Protein AF-A0A412LLW7-F1 (afdb_monomer_lite)

pLDDT: mean 85.11, std 9.15, range [60.66, 97.56]

Radius of gyration: 16.12 Å; chains: 1; bounding box: 38×32×39 Å

Organism: Phocaeicola vulgatus (NCBI:txid821)

Structure (mmCIF, N/CA/C/O backbone):
data_AF-A0A412LLW7-F1
#
_entry.id   AF-A0A412LLW7-F1
#
loop_
_atom_site.group_PDB
_atom_site.id
_atom_site.type_symbol
_atom_site.label_atom_id
_atom_site.label_alt_id
_atom_site.label_comp_id
_atom_site.label_asym_id
_atom_site.label_entity_id
_atom_site.label_seq_id
_atom_site.pdbx_PDB_ins_code
_atom_site.Cartn_x
_atom_site.Cartn_y
_atom_site.Cartn_z
_atom_site.occupancy
_atom_site.B_iso_or_equiv
_atom_site.auth_seq_id
_atom_site.auth_comp_id
_atom_site.auth_asym_id
_atom_site.auth_atom_id
_atom_site.pdbx_PDB_model_num
ATOM 1 N N . MET A 1 1 ? -19.123 1.222 -0.616 1.00 71.62 1 MET A N 1
ATOM 2 C CA . MET A 1 1 ? -18.512 1.039 0.720 1.00 71.62 1 MET A CA 1
ATOM 3 C C . MET A 1 1 ? -19.301 -0.001 1.510 1.00 71.62 1 MET A C 1
ATOM 5 O O . MET A 1 1 ? -20.107 0.364 2.347 1.00 71.62 1 MET A O 1
ATOM 9 N N . VAL A 1 2 ? -19.141 -1.291 1.213 1.00 90.00 2 VAL A N 1
ATOM 10 C CA . VAL A 1 2 ? -19.925 -2.340 1.898 1.00 90.00 2 VAL A CA 1
ATOM 11 C C . VAL A 1 2 ? -19.195 -2.820 3.153 1.00 90.00 2 VAL A C 1
ATOM 13 O O . VAL A 1 2 ? -19.734 -2.747 4.251 1.00 90.00 2 VAL A O 1
ATOM 16 N N . ILE A 1 3 ? -17.922 -3.200 3.008 1.00 90.31 3 ILE A N 1
ATOM 17 C CA . ILE A 1 3 ? -17.107 -3.735 4.106 1.00 90.31 3 ILE A CA 1
ATOM 18 C C . ILE A 1 3 ? -16.917 -2.738 5.265 1.00 90.31 3 ILE A C 1
ATOM 20 O O . ILE A 1 3 ? -17.205 -3.122 6.399 1.00 90.31 3 ILE A O 1
ATOM 24 N N . PRO A 1 4 ? -16.529 -1.460 5.044 1.00 89.62 4 PRO A N 1
ATOM 25 C CA . PRO A 1 4 ? -16.384 -0.514 6.153 1.00 89.62 4 PRO A CA 1
ATOM 26 C C . PRO A 1 4 ? -17.698 -0.299 6.913 1.00 89.62 4 PRO A C 1
ATOM 28 O O . PRO A 1 4 ? -17.703 -0.269 8.140 1.00 89.62 4 PRO A O 1
ATOM 31 N N . THR A 1 5 ? -18.822 -0.216 6.195 1.00 93.50 5 THR A N 1
ATOM 32 C CA . THR A 1 5 ? -20.148 -0.035 6.796 1.00 93.50 5 THR A CA 1
ATOM 33 C C . THR A 1 5 ? -20.513 -1.201 7.706 1.00 93.50 5 THR A C 1
ATOM 35 O O . THR A 1 5 ? -20.940 -0.966 8.833 1.00 93.50 5 THR A O 1
ATOM 38 N N . ILE A 1 6 ? -20.307 -2.445 7.266 1.00 95.75 6 ILE A N 1
ATOM 39 C CA . ILE A 1 6 ? -20.579 -3.629 8.094 1.00 95.75 6 ILE A CA 1
ATOM 40 C C . ILE A 1 6 ? -19.684 -3.625 9.338 1.00 95.75 6 ILE A C 1
ATOM 42 O O . ILE A 1 6 ? -20.181 -3.777 10.452 1.00 95.75 6 ILE A O 1
ATOM 46 N N . ILE A 1 7 ? -18.378 -3.399 9.164 1.00 94.44 7 ILE A N 1
ATOM 47 C CA . ILE A 1 7 ? -17.409 -3.414 10.267 1.00 94.44 7 ILE A CA 1
ATOM 48 C C . ILE A 1 7 ? -17.783 -2.382 11.334 1.00 94.44 7 ILE A C 1
ATOM 50 O O . ILE A 1 7 ? -17.941 -2.748 12.500 1.00 94.44 7 ILE A O 1
ATOM 54 N N . PHE A 1 8 ? -17.984 -1.119 10.950 1.00 93.12 8 PHE A N 1
ATOM 55 C CA . PHE A 1 8 ? -18.215 -0.032 11.906 1.00 93.12 8 PHE A CA 1
ATOM 56 C C . PHE A 1 8 ? -19.611 -0.044 12.549 1.00 93.12 8 PHE A C 1
ATOM 58 O O . PHE A 1 8 ? -19.780 0.554 13.612 1.00 93.12 8 PHE A O 1
ATOM 65 N N . ASN A 1 9 ? -20.578 -0.768 11.973 1.00 95.69 9 ASN A N 1
ATOM 66 C CA . ASN A 1 9 ? -21.904 -0.995 12.567 1.00 95.69 9 ASN A CA 1
ATOM 67 C C . ASN A 1 9 ? -22.023 -2.337 13.312 1.00 95.69 9 ASN A C 1
ATOM 69 O O . ASN A 1 9 ? -23.112 -2.709 13.741 1.00 95.69 9 ASN A O 1
ATOM 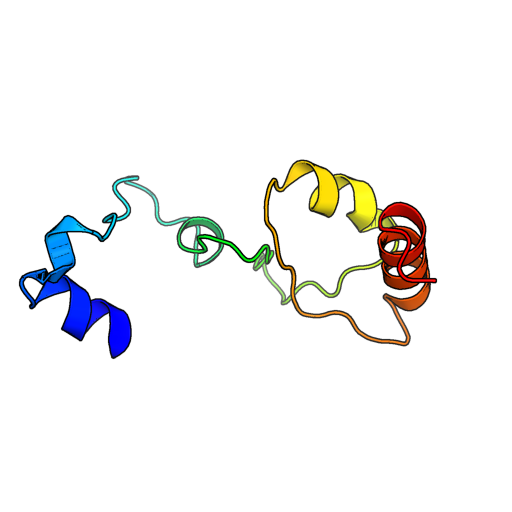73 N N . SER A 1 10 ? -20.920 -3.065 13.495 1.00 96.69 10 SER A N 1
ATOM 74 C CA . SER A 1 10 ? -20.887 -4.341 14.219 1.00 96.69 10 SER A CA 1
ATOM 75 C C . SER A 1 10 ? -20.029 -4.253 15.491 1.00 96.69 10 SER A C 1
ATOM 77 O O . SER A 1 10 ? -19.237 -3.315 15.642 1.00 96.69 10 SER A O 1
ATOM 79 N N . PRO A 1 11 ? -20.102 -5.246 16.401 1.00 97.56 11 PRO A N 1
ATOM 80 C CA . PRO A 1 11 ? -19.167 -5.358 17.524 1.00 97.56 11 PRO A CA 1
ATOM 81 C C . PRO A 1 11 ? -17.694 -5.444 17.097 1.00 97.56 11 PRO A C 1
ATOM 83 O O . PRO A 1 11 ? -16.810 -5.052 17.857 1.00 97.56 11 PRO A O 1
ATOM 86 N N . TYR A 1 12 ? -17.415 -5.888 15.864 1.00 96.31 12 TYR A N 1
ATOM 87 C CA . TYR A 1 12 ? -16.053 -5.999 15.340 1.00 96.31 12 TYR A CA 1
ATOM 88 C C . TYR A 1 12 ? -15.353 -4.642 15.172 1.00 96.31 12 TYR A C 1
ATOM 90 O O . TYR A 1 12 ? -14.134 -4.601 15.022 1.00 96.31 12 TYR A O 1
ATOM 98 N N . LYS A 1 13 ? -16.078 -3.517 15.268 1.00 94.75 13 LYS A N 1
ATOM 99 C CA . LYS A 1 13 ? -15.493 -2.167 15.249 1.00 94.75 13 LYS A CA 1
ATOM 100 C C . LYS A 1 13 ? -14.345 -1.973 16.250 1.00 94.75 13 LYS A C 1
ATOM 102 O O . LYS A 1 13 ? -13.488 -1.134 16.009 1.00 94.75 13 LYS A O 1
ATOM 107 N N . ALA A 1 14 ? -14.311 -2.744 17.343 1.00 94.56 14 ALA A N 1
ATOM 108 C CA . ALA A 1 14 ? -13.223 -2.720 18.324 1.00 94.56 14 ALA A CA 1
ATOM 109 C C . ALA A 1 14 ? -11.857 -3.134 17.739 1.00 94.56 14 ALA A C 1
ATOM 111 O O . ALA A 1 14 ? -10.825 -2.723 18.258 1.00 94.56 14 ALA A O 1
ATOM 112 N N . ASN A 1 15 ? -11.852 -3.893 16.638 1.00 92.88 15 ASN A N 1
ATOM 113 C CA . ASN A 1 15 ? -10.651 -4.334 15.922 1.00 92.88 15 ASN A CA 1
ATOM 114 C C . ASN A 1 15 ? -10.343 -3.467 14.690 1.00 92.88 15 ASN A C 1
ATOM 116 O O . ASN A 1 15 ? -9.474 -3.810 13.892 1.00 92.88 15 ASN A O 1
ATOM 120 N N . ALA A 1 16 ? -11.081 -2.373 14.492 1.00 89.88 16 ALA A N 1
ATOM 121 C CA . ALA A 1 16 ? -10.931 -1.497 13.341 1.00 89.88 16 ALA A CA 1
ATOM 122 C C . ALA A 1 16 ? -10.381 -0.135 13.764 1.00 89.88 16 ALA A C 1
ATOM 124 O O . ALA A 1 16 ? -10.767 0.437 14.783 1.00 89.88 16 ALA A O 1
ATOM 125 N N . THR A 1 17 ? -9.502 0.428 12.942 1.00 84.88 17 THR A N 1
ATOM 126 C CA . THR A 1 17 ? -8.990 1.783 13.146 1.00 84.88 17 THR A CA 1
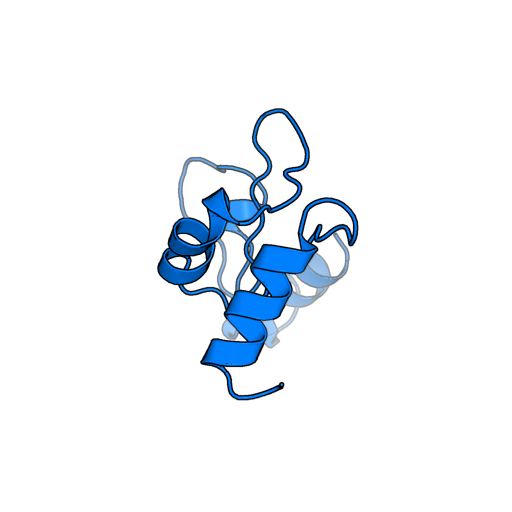ATOM 127 C C . THR A 1 17 ? -9.778 2.758 12.285 1.00 84.88 17 THR A C 1
ATOM 129 O O . THR A 1 17 ? -9.817 2.640 11.062 1.00 84.88 17 THR A O 1
ATOM 132 N N . ILE A 1 18 ? -10.396 3.751 12.923 1.00 81.62 18 ILE A N 1
ATOM 133 C CA . ILE A 1 18 ? -10.940 4.910 12.213 1.00 81.62 18 ILE A CA 1
ATOM 134 C C . ILE A 1 18 ? -9.776 5.841 11.893 1.00 81.62 18 ILE A C 1
ATOM 136 O O . ILE A 1 18 ? -8.997 6.193 12.779 1.00 81.62 18 ILE A O 1
ATOM 140 N N . TYR A 1 19 ? -9.665 6.255 10.636 1.00 76.81 19 TYR A N 1
ATOM 141 C CA . TYR A 1 19 ? -8.708 7.275 10.234 1.00 76.81 19 TYR A CA 1
ATOM 142 C C . TYR A 1 19 ? -9.068 8.617 10.893 1.00 76.81 19 TYR A C 1
ATOM 144 O O . TYR A 1 19 ? -10.165 9.129 10.687 1.00 76.81 19 TYR A O 1
ATOM 152 N N . LYS A 1 20 ? -8.167 9.165 11.722 1.00 72.38 20 LYS A N 1
ATOM 153 C CA . LYS A 1 20 ? -8.429 10.361 12.553 1.00 72.38 20 LYS A CA 1
ATOM 154 C C . LYS A 1 20 ? -7.745 11.648 12.075 1.00 72.38 20 LYS A C 1
ATOM 156 O O . LYS A 1 20 ? -7.882 12.671 12.739 1.00 72.38 20 LYS A O 1
ATOM 161 N N . LYS A 1 21 ? -6.972 11.632 10.981 1.00 70.38 21 LYS A N 1
ATOM 162 C CA . LYS A 1 21 ? -6.329 12.868 10.498 1.00 70.38 21 LYS A CA 1
ATOM 163 C C . LYS A 1 21 ? -7.386 13.797 9.895 1.00 70.38 21 LYS A C 1
ATOM 165 O O . LYS A 1 21 ? -8.252 13.353 9.150 1.00 70.38 21 LYS A O 1
ATOM 170 N N . GLY A 1 22 ? -7.284 15.089 10.213 1.00 66.38 22 GLY A N 1
ATOM 171 C CA . GLY A 1 22 ? -8.233 16.119 9.772 1.00 66.38 22 GLY A CA 1
ATOM 172 C C . GLY A 1 22 ? -8.192 16.433 8.272 1.00 66.38 22 GLY A C 1
ATOM 173 O O . GLY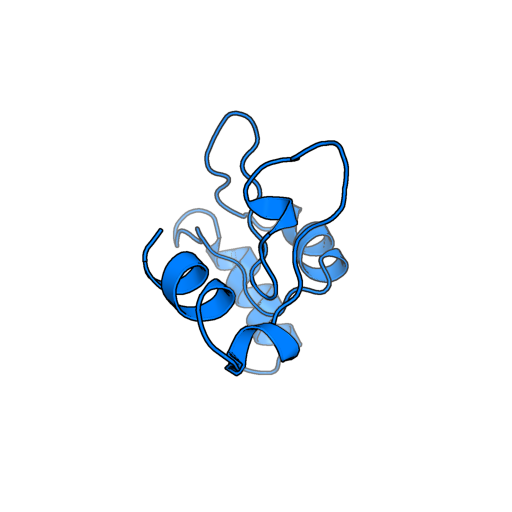 A 1 22 ? -9.114 17.062 7.767 1.00 66.38 22 GLY A O 1
ATOM 174 N N . VAL A 1 23 ? -7.159 15.978 7.554 1.00 70.69 23 VAL A N 1
ATOM 175 C CA . VAL A 1 23 ? -7.055 16.095 6.095 1.00 70.69 23 VAL A CA 1
ATOM 176 C C . VAL A 1 23 ? -7.022 14.693 5.500 1.00 70.69 23 VAL A C 1
ATOM 178 O O . VAL A 1 23 ? -6.130 13.902 5.806 1.00 70.69 23 VAL A O 1
ATOM 181 N N . TYR A 1 24 ? -8.019 14.382 4.674 1.00 71.81 24 TYR A N 1
ATOM 182 C CA . TYR A 1 24 ? -8.076 13.145 3.907 1.00 71.81 24 TYR A CA 1
ATOM 183 C C . TYR A 1 24 ? -7.205 13.280 2.655 1.00 71.81 24 TYR A C 1
ATOM 185 O O . TYR A 1 24 ? -7.609 13.909 1.681 1.00 71.81 24 TYR A O 1
ATOM 193 N N . ASP A 1 25 ? -6.022 12.667 2.677 1.00 69.62 25 ASP A N 1
ATOM 194 C CA . ASP A 1 25 ? -5.057 12.692 1.565 1.00 69.62 25 ASP A CA 1
ATOM 195 C C . ASP A 1 25 ? -5.298 11.547 0.558 1.00 69.62 25 ASP A C 1
ATOM 197 O O . ASP A 1 25 ? -4.395 10.849 0.097 1.00 69.62 25 ASP A O 1
ATOM 201 N N . GLY A 1 26 ? -6.574 11.254 0.297 1.00 72.31 26 GLY A N 1
ATOM 202 C CA . GLY A 1 26 ? -6.982 10.171 -0.590 1.00 72.31 26 GLY A CA 1
ATOM 203 C C . GLY A 1 26 ? -6.784 8.764 -0.014 1.00 72.31 26 GLY A C 1
ATOM 204 O O . GLY A 1 26 ? -6.443 8.551 1.154 1.00 72.31 26 GLY A O 1
ATOM 205 N N . LEU A 1 27 ? -7.007 7.762 -0.871 1.00 73.56 27 LEU A N 1
ATOM 206 C CA . LEU A 1 27 ? -6.982 6.347 -0.490 1.00 73.56 27 LEU A CA 1
ATOM 207 C C . LEU A 1 27 ? -5.613 5.907 0.070 1.00 73.56 27 LEU A C 1
ATOM 209 O O . LEU A 1 27 ? -5.565 4.941 0.831 1.00 73.56 27 LEU A O 1
ATOM 213 N N . LYS A 1 28 ? -4.516 6.607 -0.274 1.00 73.25 28 LYS A N 1
ATOM 214 C CA . LYS A 1 28 ? -3.148 6.295 0.185 1.00 73.25 28 LYS A CA 1
ATOM 215 C C . LYS A 1 28 ? -3.092 6.259 1.709 1.00 73.25 28 LYS A C 1
ATOM 217 O O . LYS A 1 28 ? -2.453 5.398 2.303 1.00 73.25 28 LYS A O 1
ATOM 222 N N . SER A 1 29 ? -3.846 7.160 2.332 1.00 73.69 29 SER A N 1
ATOM 223 C CA . SER A 1 29 ? -3.941 7.294 3.779 1.00 73.69 29 SER A CA 1
ATOM 224 C C . SER A 1 29 ? -4.781 6.210 4.469 1.00 73.69 29 SER A C 1
ATOM 226 O O . SER A 1 29 ? -4.622 5.988 5.668 1.00 73.69 29 SER A O 1
ATOM 228 N N . LEU A 1 30 ? -5.650 5.520 3.722 1.00 77.75 30 LEU A N 1
ATOM 229 C CA . LEU A 1 30 ? -6.548 4.477 4.231 1.00 77.75 30 LEU A CA 1
ATOM 230 C C . LEU A 1 30 ? -6.029 3.060 3.987 1.00 77.75 30 LEU A C 1
ATOM 232 O O . LEU A 1 30 ? -6.561 2.104 4.550 1.00 77.75 30 LEU A O 1
ATOM 236 N N . SER A 1 31 ? -5.021 2.900 3.134 1.00 79.62 31 SER A N 1
ATOM 237 C CA . SER A 1 31 ? -4.487 1.584 2.822 1.00 79.62 31 SER A CA 1
ATOM 238 C C . SER A 1 31 ? -3.624 1.040 3.952 1.00 79.62 31 SER A C 1
ATOM 240 O O . SER A 1 31 ? -2.556 1.575 4.263 1.00 79.62 31 SER A O 1
ATOM 242 N N . ALA A 1 32 ? -4.065 -0.070 4.541 1.00 79.56 32 ALA A N 1
ATOM 243 C CA . ALA A 1 32 ? -3.323 -0.739 5.601 1.00 79.56 32 ALA A CA 1
ATOM 244 C C . ALA A 1 32 ? -2.016 -1.351 5.072 1.00 79.56 32 ALA A C 1
ATOM 246 O O . ALA A 1 32 ? -0.944 -1.042 5.585 1.00 79.56 32 ALA A O 1
ATOM 247 N N . VAL A 1 33 ? -2.103 -2.153 4.007 1.00 85.94 33 VAL A N 1
ATOM 248 C CA . VAL A 1 33 ? -1.003 -3.032 3.565 1.00 85.94 33 VAL A CA 1
ATOM 249 C C . VAL A 1 33 ? -0.545 -2.804 2.128 1.00 85.94 33 VAL A C 1
ATOM 251 O O . VAL A 1 33 ? 0.498 -3.321 1.746 1.00 85.94 33 VAL A O 1
ATOM 254 N N . THR A 1 34 ? -1.301 -2.053 1.324 1.00 87.62 34 THR A N 1
ATOM 255 C CA . THR A 1 34 ? -1.006 -1.878 -0.104 1.00 87.62 34 THR A CA 1
ATOM 256 C C . THR A 1 34 ? -0.544 -0.459 -0.398 1.00 87.62 34 THR A C 1
ATOM 258 O O . THR A 1 34 ? -1.288 0.495 -0.184 1.00 87.62 34 THR A O 1
ATOM 261 N N . TYR A 1 35 ? 0.648 -0.295 -0.940 1.00 87.25 35 TYR A N 1
ATOM 262 C CA . TYR A 1 35 ? 1.085 0.959 -1.510 1.00 87.25 35 TYR A CA 1
ATOM 263 C C . TYR A 1 35 ? 0.356 1.244 -2.822 1.00 87.25 35 TYR A C 1
ATOM 265 O O . TYR A 1 35 ? 0.189 0.378 -3.686 1.00 87.25 35 TYR A O 1
ATOM 273 N N . PHE A 1 36 ? -0.088 2.482 -2.969 1.00 82.38 36 PHE A N 1
ATOM 274 C CA . PHE A 1 36 ? -0.510 3.031 -4.244 1.00 82.38 36 PHE A CA 1
ATOM 275 C C . PHE A 1 36 ? -0.405 4.552 -4.178 1.00 82.38 36 PHE A C 1
ATOM 277 O O . PHE A 1 36 ? -0.708 5.171 -3.153 1.00 82.38 36 PHE A O 1
ATOM 284 N N . ASN A 1 37 ? 0.006 5.150 -5.288 1.00 76.56 37 ASN A N 1
ATOM 285 C CA . ASN A 1 37 ? 0.121 6.588 -5.431 1.00 76.56 37 ASN A CA 1
ATOM 286 C C . ASN A 1 37 ? -0.932 7.059 -6.439 1.00 76.56 37 ASN A C 1
ATOM 288 O O . ASN A 1 37 ? -0.880 6.722 -7.623 1.00 76.56 37 ASN A O 1
ATOM 292 N N . TYR A 1 38 ? -1.932 7.783 -5.940 1.00 68.31 38 TYR A N 1
ATOM 293 C CA . TYR A 1 38 ? -2.959 8.420 -6.757 1.00 68.31 38 TYR A CA 1
ATOM 294 C C . TYR A 1 38 ? -2.776 9.928 -6.631 1.00 68.31 38 TYR A C 1
ATOM 296 O O . TYR A 1 38 ? -3.483 10.579 -5.866 1.00 68.31 38 TYR A O 1
ATOM 304 N N . ASN A 1 39 ? -1.791 10.464 -7.349 1.00 67.50 39 ASN A N 1
ATOM 305 C CA . ASN A 1 39 ? -1.714 11.903 -7.582 1.00 67.50 39 ASN A CA 1
ATOM 306 C C . ASN A 1 39 ? -2.753 12.271 -8.664 1.00 67.5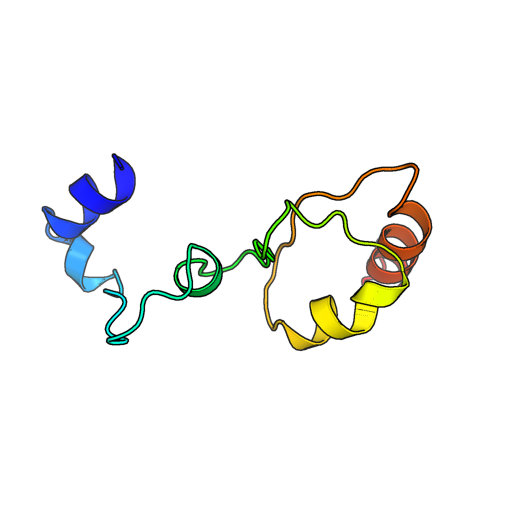0 39 ASN A C 1
ATOM 308 O O . ASN A 1 39 ? -3.920 11.901 -8.559 1.00 67.50 39 ASN A O 1
ATOM 312 N N . LYS A 1 40 ? -2.371 12.988 -9.727 1.00 60.66 40 LYS A N 1
ATOM 313 C CA . LYS A 1 40 ? -3.306 13.345 -10.813 1.00 60.66 40 LYS A CA 1
ATOM 314 C C . LYS A 1 40 ? -3.661 12.164 -11.726 1.00 60.66 40 LYS A C 1
ATOM 316 O O . LYS A 1 40 ? -4.691 12.209 -12.390 1.00 60.66 40 LYS A O 1
ATOM 321 N N . GLU A 1 41 ? -2.842 11.113 -11.729 1.00 67.25 41 GLU A N 1
ATOM 322 C CA . GLU A 1 41 ? -3.003 9.921 -12.564 1.00 67.25 41 GLU A CA 1
ATOM 323 C C . GLU A 1 41 ? -2.669 8.649 -11.773 1.00 67.25 41 GLU A C 1
ATOM 325 O O . GLU A 1 41 ? -2.040 8.696 -10.712 1.00 67.25 41 GLU A O 1
ATOM 330 N N . ILE A 1 42 ? -3.127 7.502 -12.281 1.00 71.81 42 ILE A N 1
ATOM 331 C CA . ILE A 1 42 ? -2.799 6.185 -11.727 1.00 71.81 42 ILE A CA 1
ATOM 332 C C . ILE A 1 42 ? -1.334 5.884 -12.066 1.00 71.81 42 ILE A C 1
ATOM 334 O O . ILE A 1 42 ? -1.028 5.641 -13.231 1.00 71.81 42 ILE A O 1
ATOM 338 N N . GLN A 1 43 ? -0.447 5.869 -11.068 1.00 81.50 43 GLN A N 1
ATOM 339 C CA . GLN A 1 43 ? 0.967 5.547 -11.285 1.00 81.50 43 GLN A CA 1
ATOM 340 C C . GLN A 1 43 ? 1.138 4.078 -11.706 1.00 81.50 43 GLN A C 1
ATOM 342 O O . GLN A 1 43 ? 0.569 3.176 -11.085 1.00 81.50 43 GLN A O 1
ATOM 347 N N . VAL A 1 44 ? 1.932 3.855 -12.756 1.00 87.88 44 VAL A N 1
ATOM 348 C CA . VAL A 1 44 ? 2.511 2.553 -13.111 1.00 87.88 44 VAL A CA 1
ATOM 349 C C . VAL A 1 44 ? 3.962 2.571 -12.646 1.00 87.88 44 VAL A C 1
ATOM 351 O O . VAL A 1 44 ? 4.696 3.492 -12.998 1.00 87.88 44 VAL A O 1
ATOM 354 N N . PHE A 1 45 ? 4.357 1.595 -11.830 1.00 90.44 45 PHE A N 1
ATOM 355 C CA . PHE A 1 45 ? 5.688 1.580 -11.221 1.00 90.44 45 PHE A CA 1
ATOM 356 C C . PHE A 1 45 ? 6.759 1.103 -12.202 1.00 90.44 45 PHE A C 1
ATOM 358 O O . PHE A 1 45 ? 6.558 0.154 -12.957 1.00 90.44 45 PHE A O 1
ATOM 365 N N . SER A 1 46 ? 7.916 1.740 -12.155 1.00 92.00 46 SER A N 1
ATOM 366 C CA . SER A 1 46 ? 9.102 1.440 -12.953 1.00 92.00 46 SER A CA 1
ATOM 367 C C . SER A 1 46 ? 10.311 1.243 -12.041 1.00 92.00 46 SER A C 1
ATOM 369 O O . SER A 1 46 ? 10.243 1.484 -10.839 1.00 92.00 46 SER A O 1
ATOM 371 N N . GLU A 1 47 ? 11.457 0.856 -12.598 1.00 92.06 47 GLU A N 1
ATOM 372 C CA . GLU A 1 47 ? 12.691 0.661 -11.818 1.00 92.06 47 GLU A CA 1
ATOM 373 C C . GLU A 1 47 ? 13.070 1.874 -10.943 1.00 92.06 47 GLU A C 1
ATOM 375 O O . GLU A 1 47 ? 13.621 1.706 -9.854 1.00 92.06 47 GLU A O 1
ATOM 380 N N . LYS A 1 48 ? 12.722 3.092 -11.377 1.00 91.69 48 LYS A N 1
ATOM 381 C CA . LYS A 1 48 ? 12.995 4.339 -10.644 1.00 91.69 48 LYS A CA 1
ATOM 382 C C . LYS A 1 48 ? 12.260 4.428 -9.307 1.00 91.69 48 LYS A C 1
ATOM 384 O O . LYS A 1 48 ? 12.724 5.123 -8.411 1.00 91.69 48 LYS A O 1
ATOM 389 N N . ASP A 1 49 ? 11.144 3.719 -9.177 1.00 91.44 49 ASP A N 1
ATOM 390 C CA . ASP A 1 49 ? 10.281 3.746 -7.998 1.00 91.44 49 ASP A CA 1
ATOM 391 C C . ASP A 1 49 ? 10.687 2.687 -6.955 1.00 91.44 49 ASP A C 1
ATOM 393 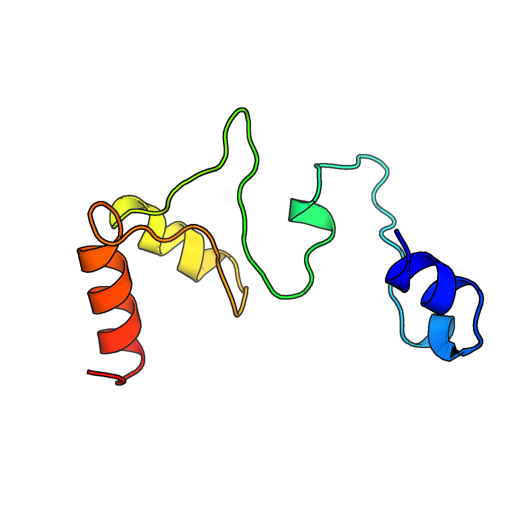O O . ASP A 1 49 ? 10.009 2.512 -5.947 1.00 91.44 49 ASP A O 1
ATOM 397 N N . TYR A 1 50 ? 11.786 1.958 -7.182 1.00 91.25 50 TYR A N 1
ATOM 398 C CA . TYR A 1 50 ? 12.237 0.882 -6.297 1.00 91.25 50 TYR A CA 1
ATOM 399 C C . TYR A 1 50 ? 12.474 1.355 -4.853 1.00 91.25 50 TYR A C 1
ATOM 401 O O . TYR A 1 50 ? 11.967 0.732 -3.922 1.00 91.25 50 TYR A O 1
ATOM 409 N N . GLU A 1 51 ? 13.187 2.470 -4.661 1.00 91.38 51 GLU A N 1
ATOM 410 C CA . GLU A 1 51 ? 13.435 3.005 -3.313 1.00 91.38 51 GLU A CA 1
ATOM 411 C C . GLU A 1 51 ? 12.136 3.502 -2.661 1.00 91.38 51 GLU A C 1
ATOM 413 O O . GLU A 1 51 ? 11.889 3.208 -1.498 1.00 91.38 51 GLU A O 1
ATOM 418 N N . GLU A 1 52 ? 11.243 4.151 -3.421 1.00 90.19 52 GLU A N 1
ATOM 419 C CA . GLU A 1 52 ? 9.926 4.583 -2.921 1.00 90.19 52 GLU A CA 1
ATOM 420 C C . GLU A 1 52 ? 9.102 3.394 -2.403 1.00 90.19 52 GLU A C 1
ATOM 422 O O . GLU A 1 52 ? 8.494 3.465 -1.332 1.00 90.19 52 GLU A O 1
ATOM 427 N N . LEU A 1 53 ? 9.086 2.283 -3.145 1.00 89.69 53 LEU A N 1
ATOM 428 C CA . LEU A 1 53 ? 8.378 1.072 -2.739 1.00 89.69 53 LEU A CA 1
ATOM 429 C C . LEU A 1 53 ? 9.000 0.442 -1.491 1.00 89.69 53 LEU A C 1
ATOM 431 O O . LEU A 1 53 ? 8.261 0.004 -0.607 1.00 89.69 53 LEU A O 1
ATOM 435 N N . LYS A 1 54 ? 10.330 0.443 -1.384 1.00 89.44 54 LYS A N 1
ATOM 436 C CA . LYS A 1 54 ? 11.061 -0.099 -0.233 1.00 89.44 54 LYS A CA 1
ATOM 437 C C . LYS A 1 54 ? 10.857 0.735 1.032 1.00 89.44 54 LYS A C 1
ATOM 439 O O . LYS A 1 54 ? 10.627 0.183 2.105 1.00 89.44 54 LYS A O 1
ATOM 444 N N . GLU A 1 55 ? 10.866 2.057 0.901 1.00 90.12 55 GLU A N 1
ATOM 445 C CA . GLU A 1 55 ? 10.624 2.999 2.000 1.00 90.12 55 GLU A CA 1
ATOM 446 C C . GLU A 1 55 ? 9.147 3.069 2.419 1.00 90.12 55 GLU A C 1
ATOM 448 O O . GLU A 1 55 ? 8.829 3.594 3.486 1.00 90.12 55 GLU A O 1
ATOM 453 N N . SER A 1 56 ? 8.227 2.537 1.607 1.00 86.06 56 SER A N 1
ATOM 454 C CA . SER A 1 56 ? 6.789 2.613 1.883 1.00 86.06 56 SER A CA 1
ATOM 455 C C . SER A 1 56 ? 6.332 1.836 3.125 1.00 86.06 56 SER A C 1
ATOM 457 O O . SER A 1 56 ? 5.242 2.115 3.636 1.00 86.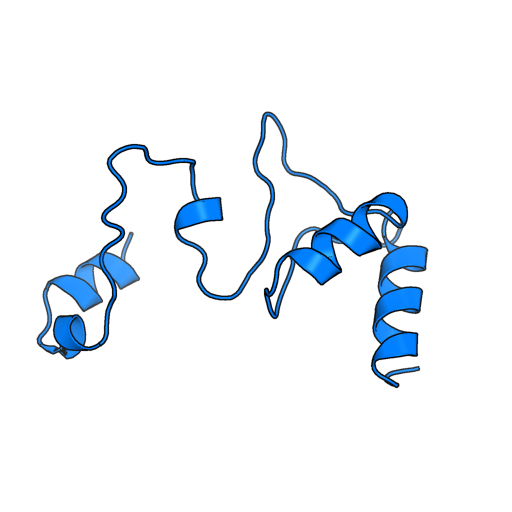06 56 SER A O 1
ATOM 459 N N . ASP A 1 57 ? 7.122 0.858 3.586 1.00 83.69 57 ASP A N 1
ATOM 460 C CA . ASP A 1 57 ? 6.780 -0.090 4.662 1.00 83.69 57 ASP A CA 1
ATOM 461 C C . ASP A 1 57 ? 5.449 -0.841 4.411 1.00 83.69 57 ASP A C 1
ATOM 463 O O . ASP A 1 57 ? 4.721 -1.243 5.323 1.00 83.69 57 ASP A O 1
ATOM 467 N N . LYS A 1 58 ? 5.069 -1.002 3.134 1.00 87.81 58 LYS A N 1
ATOM 468 C CA . LYS A 1 58 ? 3.869 -1.735 2.705 1.00 87.81 58 LYS A CA 1
ATOM 469 C C . LYS A 1 58 ? 4.246 -3.095 2.132 1.00 87.81 58 LYS A C 1
ATOM 471 O O . LYS A 1 58 ? 5.216 -3.234 1.402 1.00 87.81 58 LYS A O 1
ATOM 476 N N . MET A 1 59 ? 3.408 -4.092 2.414 1.00 88.50 59 MET A N 1
ATOM 477 C CA . MET A 1 59 ? 3.615 -5.471 1.956 1.00 88.50 59 MET A CA 1
ATOM 478 C C . MET A 1 59 ? 3.266 -5.680 0.481 1.00 88.50 59 MET A C 1
ATOM 480 O O . MET A 1 59 ? 3.775 -6.595 -0.153 1.00 88.50 59 MET A O 1
ATOM 484 N N . PHE A 1 60 ? 2.356 -4.871 -0.060 1.00 90.44 60 PHE A N 1
ATOM 485 C CA . PHE A 1 60 ? 1.870 -5.022 -1.428 1.00 90.44 60 PHE A CA 1
ATOM 486 C C . PHE A 1 60 ? 1.961 -3.698 -2.170 1.00 90.44 60 PHE A C 1
ATOM 488 O O . PHE A 1 60 ? 1.792 -2.644 -1.572 1.00 90.44 60 PHE A O 1
ATOM 495 N N . ALA A 1 61 ? 2.096 -3.747 -3.487 1.00 90.12 61 ALA A N 1
ATOM 496 C CA . ALA A 1 61 ? 1.834 -2.624 -4.378 1.00 90.12 61 ALA A CA 1
ATOM 497 C C . ALA A 1 61 ? 0.988 -3.119 -5.558 1.00 90.12 61 ALA A C 1
ATOM 499 O O . ALA A 1 61 ? 0.808 -4.322 -5.754 1.00 90.12 61 ALA A O 1
ATOM 500 N N . ARG A 1 62 ? 0.406 -2.206 -6.332 1.00 87.44 62 ARG A N 1
ATOM 501 C CA . ARG A 1 62 ? -0.437 -2.557 -7.486 1.00 87.44 62 ARG A CA 1
ATOM 502 C C . ARG A 1 62 ? -0.154 -1.632 -8.658 1.00 87.44 62 ARG A C 1
ATOM 504 O O . ARG A 1 62 ? 0.326 -0.533 -8.434 1.00 87.44 62 ARG A O 1
ATOM 511 N N . LYS A 1 63 ? -0.582 -2.047 -9.859 1.00 87.00 63 LYS A N 1
ATOM 512 C CA . LYS A 1 63 ? -0.350 -1.358 -11.150 1.00 87.00 63 LYS A CA 1
ATOM 513 C C . LYS A 1 63 ? 1.066 -1.550 -11.700 1.00 87.00 63 LYS A C 1
ATOM 515 O O . LYS A 1 63 ? 1.668 -0.624 -12.221 1.00 87.00 63 LYS A O 1
ATOM 520 N N . PHE A 1 64 ? 1.555 -2.780 -11.619 1.00 88.44 64 PHE A N 1
ATOM 521 C CA . PHE A 1 64 ? 2.693 -3.218 -12.416 1.00 88.44 64 PHE A CA 1
ATOM 522 C C . PHE A 1 64 ? 2.217 -3.555 -13.833 1.00 88.44 64 PHE A C 1
ATOM 524 O O . PHE A 1 64 ? 1.123 -4.105 -13.998 1.00 88.44 64 PHE A O 1
ATOM 531 N N . ALA A 1 65 ? 3.015 -3.213 -14.835 1.00 90.19 65 ALA A N 1
ATOM 532 C CA . ALA A 1 65 ? 2.765 -3.526 -16.238 1.00 90.19 65 ALA A CA 1
ATOM 533 C C . ALA A 1 65 ? 4.035 -4.142 -16.828 1.00 90.19 65 ALA A C 1
ATOM 535 O O . ALA A 1 65 ? 5.119 -3.622 -16.592 1.00 90.19 65 ALA A O 1
ATOM 536 N N . SER A 1 66 ? 3.930 -5.265 -17.540 1.00 84.75 66 SER A N 1
ATOM 537 C CA . SER A 1 66 ? 5.106 -6.039 -17.969 1.00 84.75 66 SER A CA 1
ATOM 538 C C . SER A 1 66 ? 6.089 -5.235 -18.823 1.00 84.75 66 SER A C 1
ATOM 540 O O . SER A 1 66 ? 7.287 -5.385 -18.668 1.00 84.75 66 SER A O 1
ATOM 542 N N . ASP A 1 67 ? 5.609 -4.330 -19.665 1.00 88.31 67 ASP A N 1
ATOM 543 C CA . ASP A 1 67 ? 6.428 -3.466 -20.518 1.00 88.31 67 ASP A CA 1
ATOM 544 C C . ASP A 1 67 ? 7.180 -2.353 -19.762 1.00 88.31 67 ASP A C 1
ATOM 546 O O . ASP A 1 67 ? 8.177 -1.836 -20.261 1.00 88.31 67 ASP A O 1
ATOM 550 N N . ILE A 1 68 ? 6.720 -1.979 -18.564 1.00 88.62 68 ILE A N 1
ATOM 551 C CA . ILE A 1 68 ? 7.251 -0.841 -17.786 1.00 88.62 68 ILE A CA 1
ATOM 552 C C . ILE A 1 68 ? 7.959 -1.304 -16.505 1.00 88.62 68 ILE A C 1
ATOM 554 O O . ILE A 1 68 ? 8.947 -0.711 -16.067 1.00 88.62 68 ILE A O 1
ATOM 558 N N . SER A 1 69 ? 7.442 -2.357 -15.882 1.00 92.94 69 SER A N 1
ATOM 559 C CA . SER A 1 69 ? 7.793 -2.790 -14.533 1.00 92.94 69 SER A CA 1
ATOM 560 C C . SER A 1 69 ? 8.664 -4.042 -14.488 1.00 92.94 69 SER A C 1
ATOM 562 O O . SER A 1 69 ? 9.041 -4.445 -13.395 1.00 92.94 69 SER A O 1
ATOM 564 N N . GLU A 1 70 ? 8.972 -4.687 -15.615 1.00 93.06 70 GLU A N 1
ATOM 565 C CA . GLU A 1 70 ? 9.709 -5.961 -15.634 1.00 93.06 70 GLU A CA 1
ATOM 566 C C . GLU A 1 70 ? 11.036 -5.889 -14.870 1.00 93.06 70 GLU A C 1
ATOM 568 O O . GLU A 1 70 ? 11.270 -6.692 -13.968 1.00 93.06 70 GLU A O 1
ATOM 573 N N . THR A 1 71 ? 11.865 -4.877 -15.139 1.00 92.94 71 THR A N 1
ATOM 574 C CA . THR A 1 71 ? 13.137 -4.693 -14.422 1.00 92.94 71 THR A CA 1
ATOM 575 C C . THR A 1 71 ? 12.932 -4.492 -12.921 1.00 92.94 71 THR A C 1
ATOM 577 O O . THR A 1 71 ? 13.679 -5.041 -12.113 1.00 92.94 71 THR A O 1
ATOM 580 N N . LEU A 1 72 ? 11.896 -3.742 -12.533 1.00 93.00 72 LEU A N 1
ATOM 581 C CA . LEU A 1 72 ? 11.546 -3.524 -11.130 1.00 93.00 72 LEU A CA 1
ATOM 582 C C . LEU A 1 72 ? 11.127 -4.833 -10.447 1.00 93.00 72 LEU A C 1
ATOM 584 O O . LEU A 1 72 ? 11.614 -5.129 -9.359 1.00 93.00 72 LEU A O 1
ATOM 588 N N . MET A 1 73 ? 10.239 -5.605 -11.080 1.00 92.62 73 MET A N 1
ATOM 589 C CA . MET A 1 73 ? 9.745 -6.875 -10.543 1.00 92.62 73 MET A CA 1
ATOM 590 C C . MET A 1 73 ? 10.892 -7.869 -10.377 1.00 92.62 73 MET A C 1
ATOM 592 O O . MET A 1 73 ? 11.090 -8.380 -9.281 1.00 92.62 73 MET A O 1
ATOM 596 N N . ASN A 1 74 ? 11.736 -8.028 -11.401 1.00 92.81 74 ASN A N 1
ATOM 597 C CA . ASN A 1 74 ? 12.902 -8.910 -11.331 1.00 92.81 74 ASN A CA 1
ATOM 598 C C . ASN A 1 74 ? 13.872 -8.506 -10.210 1.00 92.81 74 ASN A C 1
ATOM 600 O O . ASN A 1 74 ? 14.464 -9.361 -9.553 1.00 92.81 74 ASN A O 1
ATOM 604 N N . LYS A 1 75 ? 14.046 -7.200 -9.975 1.00 92.62 75 LYS A N 1
ATOM 605 C CA . LYS A 1 75 ? 14.893 -6.690 -8.890 1.00 92.62 75 LYS A CA 1
ATOM 606 C C . LYS A 1 75 ? 14.317 -7.026 -7.510 1.00 92.62 75 LYS A C 1
ATOM 608 O O . LYS A 1 75 ? 15.073 -7.468 -6.648 1.00 92.62 75 LYS A O 1
ATOM 613 N N . LEU A 1 76 ? 13.009 -6.842 -7.319 1.00 91.19 76 LEU A N 1
ATOM 614 C CA . LEU A 1 76 ? 12.309 -7.192 -6.078 1.00 91.19 76 LEU A CA 1
ATOM 615 C C . LEU A 1 76 ? 12.347 -8.706 -5.828 1.00 91.19 76 LEU A C 1
ATOM 617 O O . LEU A 1 76 ? 12.722 -9.144 -4.742 1.00 91.19 76 LEU A O 1
ATOM 621 N N . ASP A 1 77 ? 12.039 -9.510 -6.843 1.00 92.19 77 ASP A N 1
ATOM 622 C CA . ASP A 1 77 ? 12.001 -10.968 -6.721 1.00 92.19 77 ASP A CA 1
ATOM 623 C C . ASP A 1 77 ? 13.389 -11.552 -6.410 1.00 92.19 77 ASP A C 1
ATOM 625 O O . ASP A 1 77 ? 13.511 -12.446 -5.569 1.00 92.19 77 ASP A O 1
ATOM 629 N N . LYS A 1 78 ? 14.454 -10.999 -7.009 1.00 92.62 78 LYS A N 1
ATOM 630 C CA . LYS A 1 78 ? 15.844 -11.387 -6.722 1.00 92.62 78 LYS A CA 1
ATOM 631 C C . LYS A 1 78 ? 16.264 -11.070 -5.284 1.00 92.62 78 LYS A C 1
ATOM 633 O O . LYS A 1 78 ? 16.987 -11.852 -4.672 1.00 92.62 78 LYS A O 1
ATOM 638 N N . GLU A 1 79 ? 15.842 -9.934 -4.732 1.00 89.94 79 GLU A N 1
ATOM 639 C CA . GLU A 1 79 ? 16.123 -9.576 -3.332 1.00 89.94 79 GLU A CA 1
ATOM 640 C C . GLU A 1 79 ? 15.416 -10.519 -2.350 1.00 89.94 79 GLU A C 1
ATOM 642 O O . GLU A 1 79 ? 15.975 -10.868 -1.311 1.00 89.94 79 GLU A O 1
ATOM 647 N N . HIS A 1 80 ? 14.213 -10.973 -2.703 1.00 84.81 80 HIS A N 1
ATOM 648 C CA . HIS A 1 80 ? 13.408 -11.884 -1.890 1.00 84.81 80 HIS A CA 1
ATOM 649 C C . HIS A 1 80 ? 13.649 -13.377 -2.184 1.00 84.81 80 HIS A C 1
ATOM 651 O O . HIS A 1 80 ? 12.999 -14.225 -1.572 1.00 84.81 80 HIS A O 1
ATOM 657 N N . GLY A 1 81 ? 14.598 -13.712 -3.066 1.00 83.00 81 GLY A N 1
ATOM 658 C CA . GLY A 1 81 ? 15.003 -15.090 -3.367 1.00 83.00 81 GLY A CA 1
ATOM 659 C C . GLY A 1 81 ? 13.944 -15.914 -4.105 1.00 83.00 81 GLY A C 1
ATOM 660 O O . GLY A 1 81 ? 13.878 -17.129 -3.921 1.00 83.00 81 GLY A O 1
ATOM 661 N N . VAL A 1 82 ? 13.090 -15.259 -4.893 1.00 81.81 82 VAL A N 1
ATOM 662 C CA . VAL A 1 82 ? 12.002 -15.896 -5.654 1.00 81.81 82 VAL A CA 1
ATOM 663 C C . VAL A 1 82 ? 12.482 -16.393 -7.031 1.00 81.81 82 VAL A C 1
ATOM 665 O O . VAL A 1 82 ? 11.908 -17.345 -7.561 1.00 81.81 82 VAL A O 1
ATOM 668 N N . ILE A 1 83 ? 13.557 -15.803 -7.571 1.00 62.06 83 ILE A N 1
ATOM 669 C CA . ILE A 1 83 ? 14.242 -16.156 -8.834 1.00 62.06 83 ILE A CA 1
ATOM 670 C C . ILE A 1 83 ? 15.760 -16.027 -8.713 1.00 62.06 83 ILE A C 1
ATOM 672 O O . ILE A 1 83 ? 16.232 -15.201 -7.896 1.00 62.06 83 ILE A O 1
#

Sequence (83 aa):
MVIPTIIFNSPYKANATIYKKGVYDGLKSLSAVTYFNYNKEIQVFSEKDYEELKESDKMFARKFASDISETLMNKLDKEHGVI

Foldseek 3Di:
DPVVVVCCPDPNVVVDDDQDDPDPPPCCSVDDAEDFDPDPDGDADALVCLVVVVVSPHNHYDRHDCVGHVVVVVVVCVVVVVD

Secondary structure (DSSP, 8-state):
--HHHHHHTSGGGGG-PPP--SS---GGGT-SSEE--BSSSBPPP-GGGHHHHHHTT-SEE----HHHHHHHHHHHHHHTT--